Protein AF-K1RS63-F1 (afdb_monomer_lite)

Foldseek 3Di:
DVVVVVVVQPDDDDVNLSQKDKDKDQDQVVLCVCLVPPPPSVCSNPDNIDIDIDGRPVSD

pLDDT: mean 90.34, std 4.88, range [68.44, 95.44]

Secondary structure (DSSP, 8-state):
-HHHHHHHHTS--GGG---EEEEEE--HHHHHHHHHH-TT-GGGGT-S-EEEEEE-GGG-

Structure (mmCIF, N/CA/C/O backbone):
data_AF-K1RS63-F1
#
_entry.id   AF-K1RS63-F1
#
loop_
_atom_site.group_PDB
_atom_site.id
_atom_site.type_symbol
_atom_site.label_atom_id
_atom_site.label_alt_id
_atom_site.label_comp_id
_atom_site.label_asym_id
_atom_site.label_entity_id
_atom_site.label_seq_id
_atom_site.pdbx_PDB_ins_code
_atom_site.Cartn_x
_atom_site.Cartn_y
_atom_site.Cartn_z
_atom_site.occupancy
_atom_site.B_iso_or_equiv
_atom_site.auth_seq_id
_atom_site.auth_comp_id
_atom_site.auth_asym_id
_atom_site.auth_atom_id
_atom_site.pdbx_PDB_model_num
ATOM 1 N N . MET A 1 1 ? -11.583 -0.144 -7.625 1.00 79.00 1 MET A N 1
ATOM 2 C CA . MET A 1 1 ? -10.223 -0.442 -7.129 1.00 79.00 1 MET A CA 1
ATOM 3 C C . MET A 1 1 ? -9.316 -0.963 -8.244 1.00 79.00 1 MET A C 1
ATOM 5 O O . MET A 1 1 ? -8.187 -0.508 -8.367 1.00 79.00 1 MET A O 1
ATOM 9 N N . ASP A 1 2 ? -9.829 -1.826 -9.120 1.00 87.81 2 ASP A N 1
ATOM 10 C CA . ASP A 1 2 ? -9.084 -2.484 -10.206 1.00 87.81 2 ASP A CA 1
ATOM 11 C C . ASP A 1 2 ? -8.295 -1.548 -11.122 1.00 87.81 2 ASP A C 1
ATOM 13 O O . ASP A 1 2 ? -7.200 -1.896 -11.551 1.00 87.81 2 ASP A O 1
ATOM 17 N N . LEU A 1 3 ? -8.821 -0.355 -11.418 1.00 92.81 3 LEU A N 1
ATOM 18 C CA . LEU A 1 3 ? -8.133 0.622 -12.265 1.00 92.81 3 LEU A CA 1
ATOM 19 C C . LEU A 1 3 ? -6.800 1.081 -11.651 1.00 92.81 3 LEU A C 1
ATOM 21 O O . LEU A 1 3 ? -5.814 1.202 -12.370 1.00 92.81 3 LEU A O 1
ATOM 25 N N . LEU A 1 4 ? -6.756 1.287 -10.331 1.00 90.12 4 LEU A N 1
ATOM 26 C CA . LEU A 1 4 ? -5.547 1.723 -9.626 1.00 90.12 4 LEU A CA 1
ATOM 27 C C . LEU A 1 4 ? -4.489 0.617 -9.611 1.00 90.12 4 LEU A C 1
ATOM 29 O O . LEU A 1 4 ? -3.320 0.876 -9.878 1.00 90.12 4 LEU A O 1
ATOM 33 N N . VAL A 1 5 ? -4.908 -0.628 -9.365 1.00 88.50 5 VAL A N 1
ATOM 34 C CA . VAL A 1 5 ? -3.998 -1.782 -9.382 1.00 88.50 5 VAL A CA 1
ATOM 35 C C . VAL A 1 5 ? -3.480 -2.033 -10.799 1.00 88.50 5 VAL A C 1
ATOM 37 O O . VAL A 1 5 ? -2.286 -2.232 -10.985 1.00 88.50 5 VAL A O 1
ATOM 40 N N . LYS A 1 6 ? -4.342 -1.946 -11.821 1.00 90.44 6 LYS A N 1
ATOM 41 C CA . LYS A 1 6 ? -3.933 -2.049 -13.233 1.00 90.44 6 LYS A CA 1
ATOM 42 C C . LYS A 1 6 ? -2.941 -0.959 -13.629 1.00 90.44 6 LYS A C 1
ATOM 44 O O . LYS A 1 6 ? -1.976 -1.262 -14.318 1.00 90.44 6 LYS A O 1
ATOM 49 N N . ALA A 1 7 ? -3.144 0.276 -13.171 1.00 91.06 7 ALA A N 1
ATOM 50 C CA . ALA A 1 7 ? -2.196 1.360 -13.406 1.00 91.06 7 ALA A CA 1
ATOM 51 C C . ALA A 1 7 ? -0.834 1.077 -12.751 1.00 91.06 7 ALA A C 1
ATOM 53 O O . ALA A 1 7 ? 0.197 1.260 -13.392 1.00 91.06 7 ALA A O 1
ATOM 54 N N . ALA A 1 8 ? -0.820 0.565 -11.515 1.00 88.75 8 ALA A N 1
ATOM 55 C CA . ALA A 1 8 ? 0.415 0.175 -10.835 1.00 88.75 8 ALA A CA 1
ATOM 56 C C . ALA A 1 8 ? 1.138 -0.983 -11.550 1.00 88.75 8 ALA A C 1
ATOM 58 O O . ALA A 1 8 ? 2.354 -0.941 -11.704 1.00 88.75 8 ALA A O 1
ATOM 59 N N . MET A 1 9 ? 0.395 -1.978 -12.051 1.00 88.75 9 MET A N 1
ATOM 60 C CA . MET A 1 9 ? 0.945 -3.094 -12.835 1.00 88.75 9 MET A CA 1
ATOM 61 C C . MET A 1 9 ? 1.421 -2.689 -14.238 1.00 88.75 9 MET A C 1
ATOM 63 O O . MET A 1 9 ? 2.166 -3.427 -14.869 1.00 88.75 9 MET A O 1
ATOM 67 N N . ALA A 1 10 ? 0.998 -1.535 -14.752 1.00 90.81 10 ALA A N 1
ATOM 68 C CA . ALA A 1 10 ? 1.486 -1.008 -16.024 1.00 90.81 10 ALA A CA 1
ATOM 69 C C . ALA A 1 10 ? 2.802 -0.217 -15.879 1.00 90.81 10 ALA A C 1
ATOM 71 O O . ALA A 1 10 ? 3.374 0.209 -16.883 1.00 90.81 10 ALA A O 1
ATOM 72 N N . ALA A 1 11 ? 3.280 0.009 -14.650 1.00 87.62 11 ALA A N 1
ATOM 73 C CA . ALA A 1 11 ? 4.510 0.750 -14.405 1.00 87.62 11 ALA A CA 1
ATOM 74 C C . ALA A 1 11 ? 5.750 -0.008 -14.933 1.00 87.62 11 ALA A C 1
ATOM 76 O O . ALA A 1 11 ? 5.816 -1.238 -14.848 1.00 87.62 11 ALA A O 1
ATOM 77 N N . PRO A 1 12 ? 6.765 0.701 -15.465 1.00 87.19 12 PRO A N 1
ATOM 78 C CA . PRO A 1 12 ? 7.960 0.064 -16.010 1.00 87.19 12 PRO A CA 1
ATOM 79 C C . PRO A 1 12 ? 8.771 -0.647 -14.920 1.00 87.19 12 PRO A C 1
ATOM 81 O O . PRO A 1 12 ? 8.860 -0.185 -13.782 1.00 87.19 12 PRO A O 1
ATOM 84 N N . THR A 1 13 ? 9.430 -1.749 -15.287 1.00 87.25 13 THR A N 1
ATOM 85 C CA . THR A 1 13 ? 10.379 -2.457 -14.415 1.00 87.25 13 THR A CA 1
ATOM 86 C C . THR A 1 13 ? 11.686 -2.764 -15.096 1.00 87.25 13 THR A C 1
ATOM 88 O O . THR A 1 13 ? 11.741 -2.965 -16.310 1.00 87.25 13 THR A O 1
ATOM 91 N N . ALA A 1 14 ? 12.742 -2.869 -14.287 1.00 83.50 14 ALA A N 1
ATOM 92 C CA . ALA A 1 14 ? 14.009 -3.402 -14.749 1.00 83.50 14 ALA A CA 1
ATOM 93 C C . ALA A 1 14 ? 13.779 -4.787 -15.372 1.00 83.50 14 ALA A C 1
ATOM 95 O O . ALA A 1 14 ? 13.187 -5.668 -14.742 1.00 83.50 14 ALA A O 1
ATOM 96 N N . VAL A 1 15 ? 14.227 -4.949 -16.623 1.00 87.88 15 VAL A N 1
ATOM 97 C CA . VAL A 1 15 ? 14.159 -6.204 -17.395 1.00 87.88 15 VAL A CA 1
ATOM 98 C C . VAL A 1 15 ? 12.766 -6.858 -17.451 1.00 87.88 15 VAL A C 1
ATOM 100 O O . VAL A 1 15 ? 12.654 -8.060 -17.654 1.00 87.88 15 VAL A O 1
ATOM 103 N N . ASN A 1 16 ? 11.693 -6.070 -17.299 1.00 86.00 16 ASN A N 1
ATOM 104 C CA . ASN A 1 16 ? 10.306 -6.549 -17.256 1.00 86.00 16 ASN A CA 1
ATOM 105 C C . ASN A 1 16 ? 10.053 -7.675 -16.225 1.00 86.00 16 ASN A C 1
ATOM 107 O O . ASN A 1 16 ? 9.157 -8.500 -16.405 1.00 86.00 16 ASN A O 1
ATOM 111 N N . LYS A 1 17 ? 10.850 -7.725 -15.148 1.00 85.44 17 LYS A N 1
ATOM 112 C CA . LYS A 1 17 ? 10.760 -8.779 -14.124 1.00 85.44 17 LYS A CA 1
ATOM 113 C C . LYS A 1 17 ? 9.490 -8.703 -13.284 1.00 85.44 17 LYS A C 1
ATOM 115 O O . LYS A 1 17 ? 9.053 -9.713 -12.752 1.00 85.44 17 LYS A O 1
ATOM 120 N N . GLN A 1 18 ? 8.902 -7.510 -13.171 1.00 86.38 18 GLN A N 1
ATOM 121 C CA . GLN A 1 18 ? 7.675 -7.284 -12.403 1.00 86.38 18 GLN A CA 1
ATOM 122 C C . GLN A 1 18 ? 7.739 -7.875 -10.977 1.00 86.38 18 GLN A C 1
ATOM 124 O O . GLN A 1 18 ? 6.827 -8.602 -10.572 1.00 86.38 18 GLN A O 1
ATOM 129 N N . PRO A 1 19 ? 8.795 -7.579 -10.182 1.00 89.00 19 PRO A N 1
ATOM 130 C CA . PRO A 1 19 ? 8.989 -8.169 -8.859 1.00 89.00 19 PRO A CA 1
ATOM 131 C C . PRO A 1 19 ? 8.118 -7.475 -7.802 1.00 89.00 19 PRO A C 1
ATOM 133 O O . PRO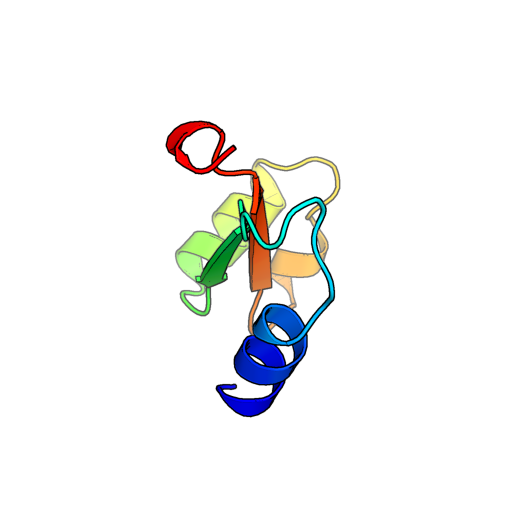 A 1 19 ? 8.564 -7.219 -6.688 1.00 89.00 19 PRO A O 1
ATOM 136 N N . TRP A 1 20 ? 6.889 -7.100 -8.154 1.00 88.62 20 TRP A N 1
ATOM 137 C CA . TRP A 1 20 ? 5.944 -6.463 -7.246 1.00 88.62 20 TRP A CA 1
ATOM 138 C C . TRP A 1 20 ? 4.836 -7.431 -6.858 1.00 88.62 20 TRP A C 1
ATOM 140 O O . TRP A 1 20 ? 4.321 -8.199 -7.673 1.00 88.62 20 TRP A O 1
ATOM 150 N N . ALA A 1 21 ? 4.418 -7.325 -5.605 1.00 90.38 21 ALA A N 1
ATOM 151 C CA . ALA A 1 21 ? 3.165 -7.855 -5.108 1.00 90.38 21 ALA A CA 1
ATOM 152 C C . ALA A 1 21 ? 2.386 -6.707 -4.458 1.00 90.38 21 ALA A C 1
ATOM 154 O O . ALA A 1 21 ? 2.898 -6.016 -3.577 1.00 90.38 21 ALA A O 1
ATOM 155 N N . PHE A 1 22 ? 1.154 -6.491 -4.914 1.00 92.31 22 PHE A N 1
ATOM 156 C CA . PHE A 1 22 ? 0.248 -5.492 -4.356 1.00 92.31 22 PHE A CA 1
ATOM 157 C C . PHE A 1 22 ? -0.810 -6.204 -3.519 1.00 92.31 22 PHE A C 1
ATOM 159 O O . PHE A 1 22 ? -1.606 -6.971 -4.060 1.00 92.31 22 PHE A O 1
ATOM 166 N N . VAL A 1 23 ? -0.829 -5.950 -2.212 1.00 92.75 23 VAL A N 1
ATOM 167 C CA . VAL A 1 23 ? -1.855 -6.478 -1.306 1.00 92.75 23 VAL A CA 1
ATOM 168 C C . VAL A 1 23 ? -2.829 -5.355 -0.981 1.00 92.75 23 VAL A C 1
ATOM 170 O O . VAL A 1 23 ? -2.457 -4.351 -0.374 1.00 92.75 23 VAL A O 1
ATOM 173 N N . VAL A 1 24 ? -4.078 -5.514 -1.412 1.00 93.44 24 VA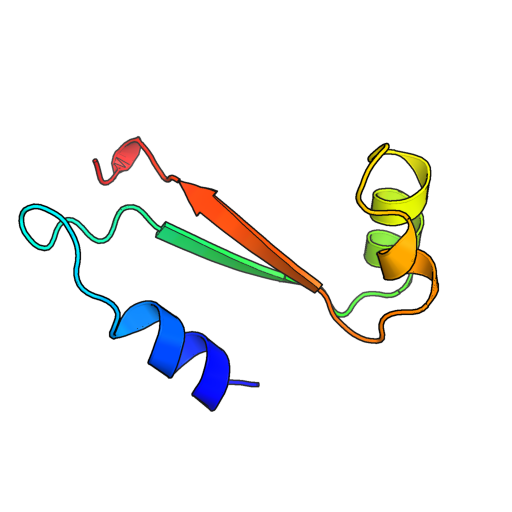L A N 1
ATOM 174 C CA . VAL A 1 24 ? -5.163 -4.586 -1.086 1.00 93.44 24 VAL A CA 1
ATOM 175 C C . VAL A 1 24 ? -5.794 -5.034 0.226 1.00 93.44 24 VAL A C 1
ATOM 177 O O . VAL A 1 24 ? -6.218 -6.179 0.344 1.00 93.44 24 VAL A O 1
ATOM 180 N N . VAL A 1 25 ? -5.834 -4.133 1.204 1.00 93.94 25 VAL A N 1
ATOM 181 C CA . VAL A 1 25 ? -6.405 -4.376 2.530 1.00 93.94 25 VAL A CA 1
ATOM 182 C C . VAL A 1 25 ? -7.571 -3.421 2.742 1.00 93.94 25 VAL A C 1
ATOM 184 O O . VAL A 1 25 ? -7.378 -2.210 2.833 1.00 93.94 25 VAL A O 1
ATOM 187 N N . ASP A 1 26 ? -8.772 -3.973 2.833 1.00 94.31 26 ASP A N 1
ATOM 188 C CA . ASP A 1 26 ? -10.020 -3.273 3.153 1.00 94.31 26 ASP A CA 1
ATOM 189 C C . ASP A 1 26 ? -10.659 -3.773 4.464 1.00 94.31 26 ASP A C 1
ATOM 191 O O . ASP A 1 26 ? -11.574 -3.138 4.991 1.00 94.31 26 ASP A O 1
ATOM 195 N N . ASP A 1 27 ? -10.147 -4.865 5.047 1.00 95.44 27 ASP A N 1
ATOM 196 C CA . ASP A 1 27 ? -10.572 -5.340 6.364 1.00 95.44 27 ASP A CA 1
ATOM 197 C C . ASP A 1 27 ? -10.159 -4.347 7.455 1.00 95.44 27 ASP A C 1
ATOM 199 O O . ASP A 1 27 ? -8.977 -4.127 7.746 1.00 95.44 27 ASP A O 1
ATOM 203 N N . ARG A 1 28 ? -11.174 -3.792 8.117 1.00 94.75 28 ARG A N 1
ATOM 204 C CA . ARG A 1 28 ? -11.019 -2.812 9.184 1.00 94.75 28 ARG A CA 1
ATOM 205 C C . ARG A 1 28 ? -10.136 -3.294 10.335 1.00 94.75 28 ARG A C 1
ATOM 207 O O . ARG A 1 28 ? -9.315 -2.521 10.819 1.00 94.75 28 ARG A O 1
ATOM 214 N N . LYS A 1 29 ? -10.244 -4.561 10.746 1.00 95.31 29 LYS A N 1
ATOM 215 C CA . LYS A 1 29 ? -9.423 -5.117 11.835 1.00 95.31 29 LYS A CA 1
ATOM 216 C C . LYS A 1 29 ? -7.950 -5.165 11.450 1.00 95.31 29 LYS A C 1
ATOM 218 O O . LYS A 1 29 ? -7.085 -4.923 12.290 1.00 95.31 29 LYS A O 1
ATOM 223 N N . VAL A 1 30 ? -7.665 -5.478 10.187 1.00 95.25 30 VAL A N 1
ATOM 224 C CA . VAL A 1 30 ? -6.293 -5.511 9.671 1.00 95.25 30 VAL A CA 1
ATOM 225 C C . VAL A 1 30 ? -5.737 -4.091 9.578 1.00 95.25 30 VAL A C 1
ATOM 227 O O . VAL A 1 30 ? -4.613 -3.861 10.013 1.00 95.25 30 VAL A O 1
ATOM 230 N N . LEU A 1 31 ? -6.528 -3.126 9.104 1.00 94.94 31 LEU A N 1
ATOM 231 C CA . LEU A 1 31 ? -6.143 -1.710 9.059 1.00 94.94 31 LEU A CA 1
ATOM 232 C C . LEU A 1 31 ? -5.842 -1.138 10.453 1.00 94.94 31 LEU A C 1
ATOM 234 O O . LEU A 1 31 ? -4.825 -0.474 10.635 1.00 94.94 31 LEU A O 1
ATOM 238 N N . ASP A 1 32 ? -6.666 -1.450 11.454 1.00 95.00 32 ASP A N 1
ATOM 239 C CA . ASP A 1 32 ? -6.424 -1.040 12.842 1.00 95.00 32 ASP A CA 1
ATOM 240 C C . ASP A 1 32 ? -5.142 -1.649 13.414 1.00 95.00 32 ASP A C 1
ATOM 242 O O . ASP A 1 32 ? -4.355 -0.964 14.072 1.00 95.00 32 ASP A O 1
ATOM 246 N N . LYS A 1 33 ? -4.891 -2.927 13.114 1.00 95.38 33 LYS A N 1
ATOM 247 C CA . LYS A 1 33 ? -3.660 -3.608 13.518 1.00 95.38 33 LYS A CA 1
ATOM 248 C C . LYS A 1 33 ? -2.427 -2.973 12.870 1.00 95.38 33 LYS A C 1
ATOM 250 O O . LYS A 1 33 ? -1.442 -2.723 13.559 1.00 95.38 33 LYS A O 1
ATOM 255 N N . LEU A 1 34 ? -2.497 -2.645 11.578 1.00 93.56 34 LEU A N 1
ATOM 256 C CA . LEU A 1 34 ? -1.424 -1.943 10.868 1.00 93.56 34 LEU A CA 1
ATOM 257 C C . LEU A 1 34 ? -1.139 -0.572 11.493 1.00 93.56 34 LEU A C 1
ATOM 259 O O . LEU A 1 34 ? 0.024 -0.220 11.670 1.00 93.56 34 LEU A O 1
ATOM 263 N N . ALA A 1 35 ? -2.172 0.179 11.876 1.00 93.81 35 ALA A N 1
ATOM 264 C CA . ALA A 1 35 ? -2.010 1.484 12.513 1.00 93.81 35 ALA A CA 1
ATOM 265 C C . ALA A 1 35 ? -1.337 1.404 13.890 1.00 93.81 35 ALA A C 1
ATOM 267 O O . ALA A 1 35 ? -0.607 2.321 14.272 1.00 93.81 35 ALA A O 1
ATOM 268 N N . ALA A 1 36 ? -1.611 0.330 14.634 1.00 94.88 36 ALA A N 1
ATOM 269 C CA . ALA A 1 36 ? -1.057 0.094 15.960 1.00 94.88 36 ALA A CA 1
ATOM 270 C C . ALA A 1 36 ? 0.392 -0.416 15.911 1.00 94.88 36 ALA A C 1
ATOM 272 O O . ALA A 1 36 ? 1.220 0.015 16.712 1.00 94.88 36 ALA A O 1
ATOM 273 N N . GLU A 1 37 ? 0.700 -1.324 14.982 1.00 95.00 37 GLU A N 1
ATOM 274 C CA . GLU A 1 37 ? 1.998 -2.008 14.919 1.00 95.00 37 GLU A CA 1
ATOM 275 C C . GLU A 1 37 ? 3.042 -1.252 14.086 1.00 95.00 37 GLU A C 1
ATOM 277 O O . GLU A 1 37 ? 4.237 -1.343 14.370 1.00 95.00 37 GLU A O 1
ATOM 282 N N . LEU A 1 38 ? 2.626 -0.483 13.072 1.00 91.94 38 LEU A N 1
ATOM 283 C CA . LEU A 1 38 ? 3.554 0.237 12.201 1.00 91.94 38 LEU A CA 1
ATOM 284 C C . LEU A 1 38 ? 3.713 1.699 12.650 1.00 91.94 38 LEU A C 1
ATOM 286 O O . LEU A 1 38 ? 2.751 2.472 12.598 1.00 91.94 38 LEU A O 1
ATOM 290 N N . PRO A 1 39 ? 4.938 2.153 12.978 1.00 90.62 39 PRO A N 1
ATOM 291 C CA . PRO A 1 39 ? 5.170 3.500 13.506 1.00 90.62 39 PRO A CA 1
ATOM 292 C C . PRO A 1 39 ? 4.752 4.617 12.538 1.00 90.62 39 PRO A C 1
ATOM 294 O O . PRO A 1 39 ? 4.376 5.705 12.980 1.00 90.62 39 PRO A O 1
ATOM 297 N N . TYR A 1 40 ? 4.772 4.335 11.232 1.00 91.44 40 TYR A N 1
ATOM 298 C CA . TYR A 1 40 ? 4.472 5.292 10.165 1.00 91.44 40 TYR A CA 1
ATOM 299 C C . TYR A 1 40 ? 3.140 5.039 9.453 1.00 91.44 40 TYR A C 1
ATOM 301 O O . TYR A 1 40 ? 2.789 5.808 8.565 1.00 91.44 40 TYR A O 1
ATOM 309 N N . ALA A 1 41 ? 2.383 4.000 9.829 1.00 90.62 41 ALA A N 1
ATOM 310 C CA . ALA A 1 41 ? 1.115 3.676 9.171 1.00 90.6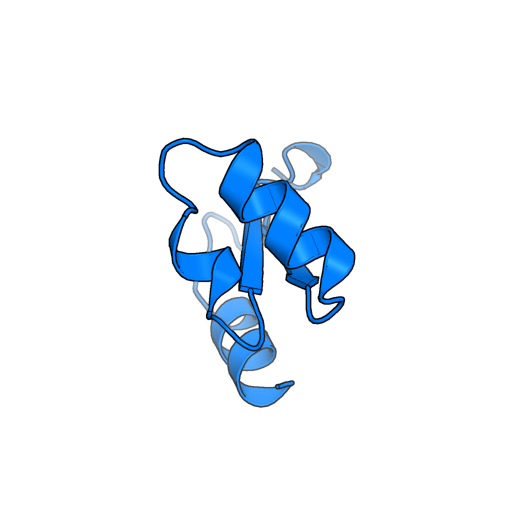2 41 ALA A CA 1
ATOM 311 C C . ALA A 1 41 ? -0.122 4.100 9.977 1.00 90.62 41 ALA A C 1
ATOM 313 O O . ALA A 1 41 ? -1.219 3.610 9.722 1.00 90.62 41 ALA A O 1
ATOM 314 N N . LYS A 1 42 ? 0.014 5.029 10.932 1.00 93.06 42 LYS A N 1
ATOM 315 C CA . LYS A 1 42 ? -1.078 5.443 11.837 1.00 93.06 42 LYS A CA 1
ATOM 316 C C . LYS A 1 42 ? -2.333 5.948 11.114 1.00 93.06 42 LYS A C 1
ATOM 318 O O . LYS A 1 42 ? -3.434 5.810 11.635 1.00 93.06 42 LYS A O 1
ATOM 323 N N . MET A 1 43 ? -2.190 6.485 9.899 1.00 92.69 43 MET A N 1
ATOM 324 C CA . MET A 1 43 ? -3.317 6.918 9.062 1.00 92.69 43 MET A CA 1
ATOM 325 C C . MET A 1 43 ? -4.255 5.770 8.659 1.00 92.69 43 MET A C 1
ATOM 327 O O . MET A 1 43 ? -5.420 6.014 8.349 1.00 92.69 43 MET A O 1
ATOM 331 N N . THR A 1 44 ? -3.786 4.518 8.695 1.00 92.75 44 THR A N 1
ATOM 332 C CA . THR A 1 44 ? -4.620 3.344 8.388 1.00 92.75 44 THR A CA 1
ATOM 333 C C . THR A 1 44 ? -5.763 3.156 9.392 1.00 92.75 44 THR A C 1
ATOM 335 O O . THR A 1 44 ? -6.803 2.629 9.015 1.00 92.75 44 THR A O 1
ATOM 338 N N . ALA A 1 45 ? -5.670 3.731 10.600 1.00 91.69 45 ALA A N 1
ATOM 339 C CA . ALA A 1 45 ? -6.779 3.789 11.559 1.00 91.69 45 ALA A CA 1
ATOM 340 C C . ALA A 1 45 ? -7.944 4.688 11.102 1.00 91.69 45 ALA A C 1
ATOM 342 O O . ALA A 1 45 ? -9.000 4.704 11.725 1.00 91.69 45 ALA A O 1
ATOM 343 N N . GLN A 1 46 ? -7.808 5.479 10.044 1.00 93.88 46 GLN A N 1
ATOM 344 C CA . GLN A 1 46 ? -8.918 6.284 9.510 1.00 93.88 46 GLN A CA 1
ATOM 345 C C . GLN A 1 46 ? -9.168 6.014 8.028 1.00 93.88 46 GLN A C 1
ATOM 347 O O . GLN A 1 46 ? -10.258 6.287 7.532 1.00 93.88 46 GLN A O 1
ATOM 352 N N . ALA A 1 47 ? -8.189 5.445 7.324 1.00 94.12 47 ALA A N 1
ATOM 353 C CA . ALA A 1 47 ? -8.332 5.096 5.923 1.00 94.12 47 ALA A CA 1
ATOM 354 C C . ALA A 1 47 ? -9.374 3.973 5.722 1.00 94.12 47 ALA A C 1
ATOM 356 O O . ALA A 1 47 ? -9.407 3.018 6.500 1.00 94.12 47 ALA A O 1
ATOM 357 N N . PRO A 1 48 ? -10.200 4.047 4.664 1.00 92.25 48 PRO A N 1
ATOM 358 C CA . PRO A 1 48 ? -11.126 2.973 4.304 1.00 92.25 48 PRO A CA 1
ATOM 359 C C . PRO A 1 48 ? -10.437 1.799 3.588 1.00 92.25 48 PRO A C 1
ATOM 361 O O . PRO A 1 48 ? -11.047 0.749 3.427 1.00 92.25 48 PRO A O 1
ATOM 364 N N . LEU A 1 49 ? -9.198 1.982 3.116 1.00 93.50 49 LEU A N 1
ATOM 365 C CA . LEU A 1 49 ? -8.432 0.989 2.366 1.00 93.50 49 LEU A CA 1
ATOM 366 C C . LEU A 1 49 ? -6.932 1.316 2.433 1.00 93.50 49 LEU A C 1
ATOM 368 O O . LEU A 1 49 ? -6.552 2.489 2.445 1.00 93.50 49 LEU A O 1
ATOM 372 N N . ALA A 1 50 ? -6.083 0.290 2.413 1.00 93.19 50 ALA A N 1
ATOM 373 C CA . ALA A 1 50 ? -4.636 0.408 2.259 1.00 93.19 50 ALA A CA 1
ATOM 374 C C . ALA A 1 50 ? -4.127 -0.480 1.111 1.00 93.19 50 ALA A C 1
ATOM 376 O O . ALA A 1 50 ? -4.642 -1.572 0.876 1.00 93.19 50 ALA A O 1
ATOM 377 N N . ILE A 1 51 ? -3.093 -0.019 0.402 1.00 93.81 51 ILE A N 1
ATOM 378 C CA . ILE A 1 51 ? -2.347 -0.828 -0.569 1.00 93.81 51 ILE A CA 1
ATOM 379 C C . ILE A 1 51 ? -0.950 -1.046 -0.001 1.00 93.81 51 ILE A C 1
ATOM 381 O O . ILE A 1 51 ? -0.191 -0.090 0.161 1.00 93.81 51 ILE A O 1
ATOM 385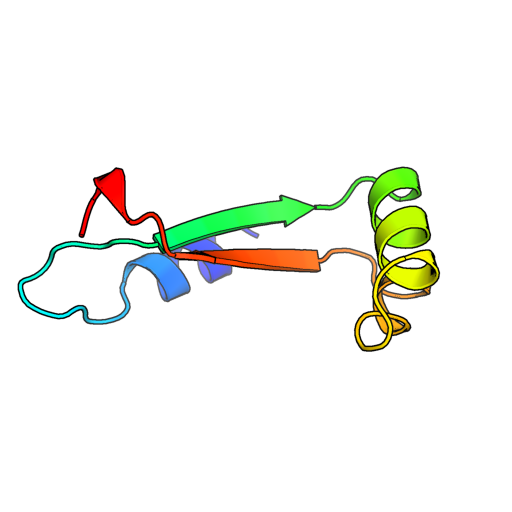 N N . VAL A 1 52 ? -0.606 -2.297 0.287 1.00 92.50 52 VAL A N 1
ATOM 386 C CA . VAL A 1 52 ? 0.742 -2.684 0.701 1.00 92.50 52 VAL A CA 1
ATOM 387 C C . VAL A 1 52 ? 1.517 -3.107 -0.541 1.00 92.50 52 VAL A C 1
ATOM 389 O O . VAL A 1 52 ? 1.123 -4.038 -1.244 1.00 92.50 52 VAL A O 1
ATOM 392 N N . VAL A 1 53 ? 2.606 -2.394 -0.824 1.00 92.12 53 VAL A N 1
ATOM 393 C CA . VAL A 1 53 ? 3.502 -2.687 -1.946 1.00 92.12 53 VAL A CA 1
ATOM 394 C C . VAL A 1 53 ? 4.679 -3.502 -1.424 1.00 92.12 53 VAL A C 1
ATOM 396 O O . VAL A 1 53 ? 5.444 -3.022 -0.589 1.00 92.12 53 VAL A O 1
ATOM 399 N N . CYS A 1 54 ? 4.830 -4.726 -1.918 1.00 90.31 54 CYS A N 1
ATOM 400 C CA . CYS A 1 54 ? 5.912 -5.630 -1.545 1.00 90.31 54 CYS A CA 1
ATOM 401 C C . CYS A 1 54 ? 6.817 -5.913 -2.747 1.00 90.31 54 CYS A C 1
ATOM 403 O O . CYS A 1 54 ? 6.334 -6.131 -3.859 1.00 90.31 54 CYS A O 1
ATOM 405 N N . GLY A 1 55 ? 8.128 -5.943 -2.508 1.00 89.75 55 GLY A N 1
ATOM 406 C CA . GLY A 1 55 ? 9.098 -6.480 -3.457 1.00 89.75 55 GLY A CA 1
ATOM 407 C C . GLY A 1 55 ? 9.187 -7.996 -3.307 1.00 89.75 55 GLY A C 1
ATOM 408 O O . GLY A 1 55 ? 9.596 -8.481 -2.255 1.00 89.75 55 GLY A O 1
ATOM 409 N N . ASP A 1 56 ? 8.800 -8.737 -4.338 1.00 88.62 56 ASP A N 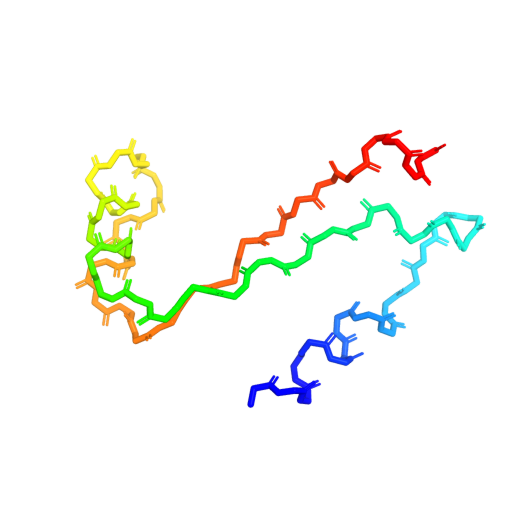1
ATOM 410 C CA . ASP A 1 56 ? 8.902 -10.192 -4.374 1.00 88.62 56 ASP A CA 1
ATOM 411 C C . ASP A 1 56 ? 10.243 -10.605 -4.990 1.00 88.62 56 ASP A C 1
ATOM 413 O O . ASP A 1 56 ? 10.415 -10.633 -6.210 1.00 88.62 56 ASP A O 1
ATOM 417 N N . LEU A 1 57 ? 11.205 -10.927 -4.122 1.00 84.69 57 LEU A N 1
ATOM 418 C CA . LEU A 1 57 ? 12.549 -11.341 -4.528 1.00 84.69 57 LEU A CA 1
ATOM 419 C C . LEU A 1 57 ? 12.573 -12.698 -5.246 1.00 84.69 57 LEU A C 1
ATOM 421 O O . LEU A 1 57 ? 13.554 -12.991 -5.921 1.00 84.69 57 LEU A O 1
ATOM 425 N N . SER A 1 58 ? 11.512 -13.510 -5.156 1.00 86.00 58 SER A N 1
ATOM 426 C CA . SER A 1 58 ? 11.419 -14.758 -5.930 1.00 86.00 58 SER A CA 1
ATOM 427 C C . SER A 1 58 ? 11.192 -14.511 -7.427 1.00 86.00 58 SER A C 1
ATOM 429 O O . SER A 1 58 ? 11.470 -15.382 -8.248 1.00 86.00 58 SER A O 1
ATOM 431 N N . LYS A 1 59 ? 10.720 -13.309 -7.780 1.00 75.12 59 LYS A N 1
ATOM 432 C CA . LYS A 1 59 ? 10.504 -12.841 -9.157 1.00 75.12 5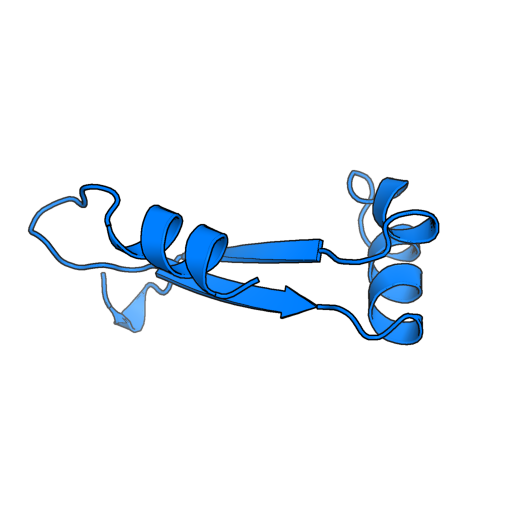9 LYS A CA 1
ATOM 433 C C . LYS A 1 59 ? 11.628 -11.923 -9.656 1.00 75.12 59 LYS A C 1
ATOM 435 O O . LYS A 1 59 ? 11.538 -11.405 -10.770 1.00 75.12 59 LYS A O 1
ATOM 440 N N . ALA A 1 60 ? 12.633 -11.660 -8.817 1.00 68.44 60 ALA A N 1
ATOM 441 C CA . ALA A 1 60 ? 13.692 -10.686 -9.068 1.00 68.44 60 ALA A CA 1
ATOM 442 C C . ALA A 1 60 ? 14.898 -11.248 -9.826 1.00 68.44 60 ALA A C 1
ATOM 444 O O . ALA A 1 60 ? 15.014 -12.462 -10.075 1.00 68.44 60 ALA A O 1
#

Sequence (60 aa):
MDLLVKAAMAAPTAVNKQPWAFVVVDDRKVLDKLAAELPYAKMTAQAPLAIVVCGDLSKA

Radius of gyration: 13.47 Å; chains: 1; bounding box: 25×22×33 Å

Organism: NCBI:txid408170

InterPro domains:
  IPR000415 Nitroreductase-like [G3DSA:3.40.109.10] (1-60)
  IPR000415 Nitroreductase-like [SSF55469] (2-58)
  IPR029478 Putative nitroreductase TM1586 [PF14512] (3-31)